Protein AF-A0A973GZZ8-F1 (afdb_monomer_lite)

Sequence (83 aa):
MDKTYYTTRLDKLSARIAALGPRIERAHQAVRRLETEQVPAGATAAARAAQLSAARTMAATLEDRHRQLLIAEAALRAELAAA

Radius of gyration: 18.91 Å; chains: 1; bounding box: 42×17×52 Å

Secondary structure (DSSP, 8-state):
--HHHHHHHHHHHHHHHHHHHHHHHHHHHHHHHHHH----SSHHHHHHHHHHHHHHHHHHHHHHHHHHHHHHHHHHHHHHHT-

pLDDT: mean 90.45, std 7.52, range [60.56, 97.75]

Foldseek 3Di:
DDPVVLVVVLVVLVVVLVVLPVVLVVLVVQLVCLVPDDDDDDPRVVVSVVSNVVSVVSNVVSVVVSVVSVVVSVVSVVVSVVD

Structure (mmCIF, N/CA/C/O backbone):
data_AF-A0A973GZZ8-F1
#
_entry.id   AF-A0A973GZZ8-F1
#
loop_
_atom_site.group_PDB
_atom_site.id
_atom_site.type_symbol
_atom_site.label_atom_id
_atom_site.label_alt_id
_atom_site.label_comp_id
_atom_site.label_asym_id
_atom_site.label_entity_id
_atom_site.label_seq_id
_atom_site.pdbx_PDB_ins_code
_atom_site.Cartn_x
_atom_site.Cartn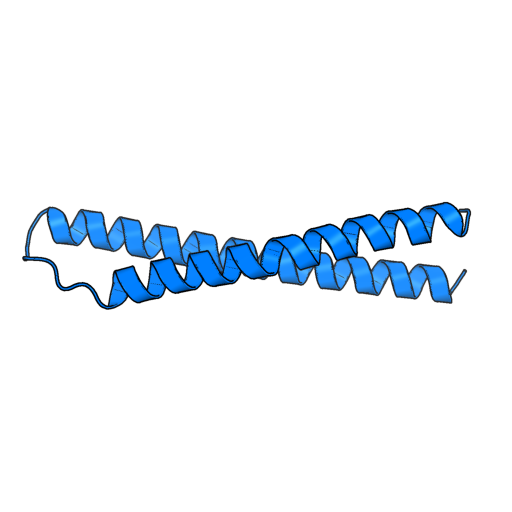_y
_atom_site.Cartn_z
_atom_site.occupancy
_atom_site.B_iso_or_equiv
_atom_site.auth_seq_id
_atom_site.auth_comp_id
_atom_site.auth_asym_id
_atom_site.auth_atom_id
_atom_site.pdbx_PDB_model_num
ATOM 1 N N . MET A 1 1 ? 23.578 -6.087 -20.271 1.00 60.56 1 MET A N 1
ATOM 2 C CA . MET A 1 1 ? 22.344 -6.716 -19.743 1.00 60.56 1 MET A CA 1
ATOM 3 C C . MET A 1 1 ? 21.404 -6.930 -20.912 1.00 60.56 1 MET A C 1
ATOM 5 O O . MET A 1 1 ? 21.327 -6.044 -21.748 1.00 60.56 1 MET A O 1
ATOM 9 N N . ASP A 1 2 ? 20.761 -8.092 -21.011 1.00 80.38 2 ASP A N 1
ATOM 10 C CA . ASP A 1 2 ? 19.879 -8.408 -22.142 1.00 80.38 2 ASP A CA 1
ATOM 11 C C . ASP A 1 2 ? 18.495 -7.751 -21.977 1.00 80.38 2 ASP A C 1
ATOM 13 O O . ASP A 1 2 ? 17.982 -7.634 -20.863 1.00 80.38 2 ASP A O 1
ATOM 17 N N . LYS A 1 3 ? 17.865 -7.347 -23.081 1.00 80.31 3 LYS A N 1
ATOM 18 C CA . LYS A 1 3 ? 16.529 -6.732 -23.131 1.00 80.31 3 LYS A CA 1
ATOM 19 C C . LYS A 1 3 ? 15.478 -7.595 -22.422 1.00 80.31 3 LYS A C 1
ATOM 21 O O . LYS A 1 3 ? 14.614 -7.071 -21.721 1.00 80.31 3 LYS A O 1
ATOM 26 N N . THR A 1 4 ? 15.628 -8.916 -22.514 1.00 86.81 4 THR A N 1
ATOM 27 C CA . THR A 1 4 ? 14.811 -9.935 -21.834 1.00 86.81 4 THR A CA 1
ATOM 28 C C . THR A 1 4 ? 14.836 -9.816 -20.302 1.00 86.81 4 THR A C 1
ATOM 30 O O . THR A 1 4 ? 13.839 -10.083 -19.624 1.00 86.81 4 THR A O 1
ATOM 33 N N . TYR A 1 5 ? 15.968 -9.395 -19.727 1.00 86.25 5 TYR A N 1
ATOM 34 C CA . TYR A 1 5 ? 16.103 -9.186 -18.284 1.00 86.25 5 TYR A CA 1
ATOM 35 C C . TYR A 1 5 ? 15.254 -7.997 -17.814 1.00 86.25 5 TYR A C 1
ATOM 37 O O . TYR A 1 5 ? 14.538 -8.097 -16.813 1.00 86.25 5 TYR A O 1
ATOM 45 N N . TYR A 1 6 ? 15.311 -6.883 -18.549 1.00 84.56 6 TYR A N 1
ATOM 46 C CA . TYR A 1 6 ? 14.563 -5.668 -18.225 1.00 84.56 6 TYR A CA 1
ATOM 47 C C . TYR A 1 6 ? 13.056 -5.875 -18.359 1.00 84.56 6 TYR A C 1
ATOM 49 O O . TYR A 1 6 ? 12.317 -5.509 -17.447 1.00 84.56 6 TYR A O 1
ATOM 57 N N . THR A 1 7 ? 12.599 -6.521 -19.436 1.00 87.25 7 THR A N 1
ATOM 58 C CA . THR A 1 7 ? 11.170 -6.800 -19.654 1.00 87.25 7 THR A CA 1
ATOM 59 C C . THR A 1 7 ? 10.594 -7.690 -18.555 1.00 87.25 7 THR A C 1
ATOM 61 O O . THR A 1 7 ? 9.626 -7.309 -17.906 1.00 87.25 7 THR A O 1
ATOM 64 N N . THR A 1 8 ? 11.263 -8.799 -18.226 1.00 91.69 8 THR A N 1
ATOM 65 C CA . THR A 1 8 ? 10.828 -9.703 -17.144 1.00 91.69 8 THR A CA 1
ATOM 66 C C . THR A 1 8 ? 10.729 -8.984 -15.794 1.00 91.69 8 THR A C 1
ATOM 68 O O . THR A 1 8 ? 9.860 -9.273 -14.965 1.00 91.69 8 THR A O 1
ATOM 71 N N . ARG A 1 9 ? 11.657 -8.061 -15.521 1.00 92.38 9 ARG A N 1
ATOM 72 C CA . ARG A 1 9 ? 11.679 -7.308 -14.266 1.00 92.38 9 ARG A CA 1
ATOM 73 C C . ARG A 1 9 ? 10.600 -6.222 -14.233 1.00 92.38 9 ARG A C 1
ATOM 75 O O . ARG A 1 9 ? 10.011 -6.029 -13.170 1.00 92.38 9 ARG A O 1
ATOM 82 N N . LEU A 1 10 ? 10.308 -5.583 -15.367 1.00 93.31 10 LEU A N 1
ATOM 83 C CA . LEU A 1 10 ? 9.172 -4.670 -15.518 1.00 93.31 10 LEU A CA 1
ATOM 84 C C . LEU A 1 10 ? 7.847 -5.401 -15.291 1.00 93.31 10 LEU A C 1
ATOM 86 O O . LEU A 1 10 ? 7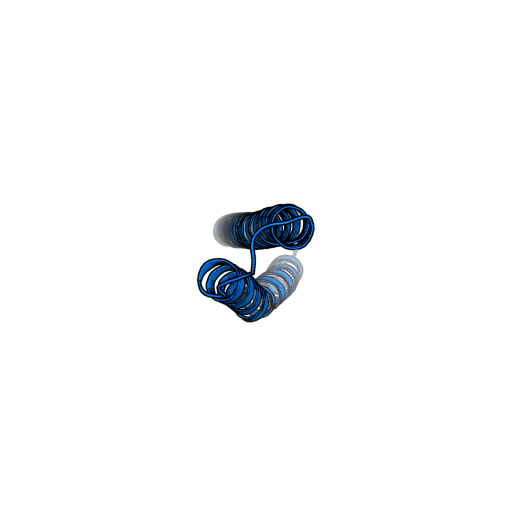.087 -4.969 -14.434 1.00 93.31 10 LEU A O 1
ATOM 90 N N . ASP A 1 11 ? 7.630 -6.561 -15.913 1.00 94.38 11 ASP A N 1
ATOM 91 C CA . ASP A 1 11 ? 6.398 -7.345 -15.734 1.00 94.38 11 ASP A CA 1
ATOM 92 C C . ASP A 1 11 ? 6.156 -7.704 -14.262 1.00 94.38 11 ASP A C 1
ATOM 94 O O . ASP A 1 11 ? 5.054 -7.551 -13.727 1.00 94.38 11 ASP A O 1
ATOM 98 N N . LYS A 1 12 ? 7.216 -8.120 -13.556 1.00 94.12 12 LYS A N 1
ATOM 99 C CA . LYS A 1 12 ? 7.154 -8.401 -12.114 1.00 94.12 12 LYS A CA 1
ATOM 100 C C . LYS A 1 12 ? 6.824 -7.155 -11.292 1.00 94.12 12 LYS A C 1
ATOM 102 O O . LYS A 1 12 ? 6.114 -7.267 -10.290 1.00 94.12 12 LYS A O 1
ATOM 107 N N . LEU A 1 13 ? 7.353 -5.986 -11.655 1.00 93.69 13 LEU A N 1
ATOM 108 C CA . LEU A 1 13 ? 7.047 -4.727 -10.974 1.00 93.69 13 LEU A CA 1
ATOM 109 C C . LEU A 1 13 ? 5.597 -4.310 -11.225 1.00 93.69 13 LEU A C 1
ATOM 111 O O . LEU A 1 13 ? 4.873 -4.075 -10.256 1.00 93.69 13 LEU A O 1
ATOM 115 N N . SER A 1 14 ? 5.144 -4.320 -12.478 1.00 93.75 14 SER A N 1
ATOM 116 C CA . SER A 1 14 ? 3.774 -3.965 -12.850 1.00 93.75 14 SER A CA 1
ATOM 117 C C . SER A 1 14 ? 2.750 -4.896 -12.188 1.00 93.75 14 SER A C 1
ATOM 119 O O . SER A 1 14 ? 1.762 -4.423 -11.626 1.00 93.75 14 SER A O 1
ATOM 121 N N . ALA A 1 15 ? 3.020 -6.206 -12.121 1.00 95.19 15 ALA A N 1
ATOM 122 C CA . ALA A 1 15 ? 2.166 -7.156 -11.402 1.00 95.19 15 ALA A CA 1
ATOM 123 C C . ALA A 1 15 ? 2.061 -6.837 -9.897 1.00 95.19 15 ALA A C 1
ATOM 125 O O . ALA A 1 15 ? 0.981 -6.903 -9.305 1.00 95.19 15 ALA A O 1
ATOM 126 N N . ARG A 1 16 ? 3.174 -6.448 -9.258 1.00 94.62 16 ARG A N 1
ATOM 127 C CA . ARG A 1 16 ? 3.186 -6.058 -7.837 1.00 94.62 16 ARG A CA 1
ATOM 128 C C . ARG A 1 16 ? 2.443 -4.748 -7.588 1.00 94.62 16 ARG A C 1
ATOM 130 O O . ARG A 1 16 ? 1.770 -4.631 -6.566 1.00 94.62 16 ARG A O 1
ATOM 137 N N . ILE A 1 17 ? 2.558 -3.788 -8.502 1.00 94.44 17 ILE A N 1
ATOM 138 C CA . ILE A 1 17 ? 1.836 -2.512 -8.459 1.00 94.44 17 ILE A CA 1
ATOM 139 C C . ILE A 1 17 ? 0.330 -2.767 -8.567 1.00 94.44 17 ILE A C 1
ATOM 141 O O . ILE A 1 17 ? -0.425 -2.308 -7.708 1.00 94.44 17 ILE A O 1
ATOM 145 N N . ALA A 1 18 ? -0.094 -3.579 -9.540 1.00 94.62 18 ALA A N 1
ATOM 146 C CA . ALA A 1 18 ? -1.495 -3.952 -9.732 1.00 94.62 18 ALA A CA 1
ATOM 147 C C . ALA A 1 18 ? -2.082 -4.667 -8.501 1.00 94.62 18 ALA A C 1
ATOM 149 O O . ALA A 1 18 ? -3.203 -4.384 -8.083 1.00 94.62 18 ALA A O 1
ATOM 150 N N . ALA A 1 19 ? -1.301 -5.539 -7.856 1.00 94.50 19 ALA A N 1
ATOM 151 C CA . ALA A 1 19 ? -1.728 -6.244 -6.648 1.00 94.50 19 ALA A CA 1
ATOM 152 C C . ALA A 1 19 ? -1.865 -5.339 -5.404 1.00 94.50 19 ALA A C 1
ATOM 154 O O . ALA A 1 19 ? -2.535 -5.721 -4.439 1.00 94.50 19 ALA A O 1
ATOM 155 N N . LEU A 1 20 ? -1.230 -4.159 -5.384 1.00 93.50 20 LEU A N 1
ATOM 156 C CA . LEU A 1 20 ? -1.310 -3.230 -4.251 1.00 93.50 20 LEU A CA 1
ATOM 157 C C . LEU A 1 20 ? -2.591 -2.397 -4.246 1.00 93.50 20 LEU A C 1
ATOM 159 O O . LEU A 1 20 ? -3.095 -2.128 -3.158 1.00 93.50 20 LEU A O 1
ATOM 163 N N . GLY A 1 21 ? -3.148 -2.048 -5.409 1.00 92.56 21 GLY A N 1
ATOM 164 C CA . GLY A 1 21 ? -4.359 -1.219 -5.505 1.00 92.56 21 GLY A CA 1
ATOM 165 C C . GLY A 1 21 ? -5.511 -1.732 -4.626 1.00 92.56 21 GLY A C 1
ATOM 166 O O . GLY A 1 21 ? -5.915 -1.044 -3.688 1.00 92.56 21 GLY A O 1
ATOM 167 N N . PRO A 1 22 ? -5.960 -2.993 -4.791 1.00 95.81 22 PRO A N 1
ATOM 168 C CA . PRO A 1 22 ? -7.020 -3.568 -3.957 1.00 95.81 22 PRO A CA 1
ATOM 169 C C . PRO A 1 22 ? -6.668 -3.690 -2.464 1.00 95.81 22 PRO A C 1
ATOM 171 O O . PRO A 1 22 ? -7.546 -3.903 -1.626 1.00 95.81 22 PRO A O 1
ATOM 174 N N . ARG A 1 23 ? -5.382 -3.648 -2.096 1.00 95.06 23 ARG A N 1
ATOM 175 C CA . ARG A 1 23 ? -4.942 -3.690 -0.691 1.00 95.06 23 ARG A CA 1
ATOM 176 C C . ARG A 1 23 ? -5.012 -2.306 -0.055 1.00 95.06 23 ARG A C 1
ATOM 178 O O . ARG A 1 23 ? -5.458 -2.213 1.084 1.00 95.06 23 ARG A O 1
ATOM 185 N N . ILE A 1 24 ? -4.618 -1.270 -0.793 1.00 95.00 24 ILE A N 1
ATOM 186 C CA . ILE A 1 24 ? -4.731 0.133 -0.375 1.00 95.00 24 ILE A CA 1
ATOM 187 C C . ILE A 1 24 ? -6.203 0.488 -0.170 1.00 95.00 24 ILE A C 1
ATOM 189 O O . ILE A 1 24 ? -6.571 0.931 0.914 1.00 95.00 24 ILE A O 1
ATOM 193 N N . GLU A 1 25 ? -7.066 0.158 -1.134 1.00 95.56 25 GLU A N 1
ATOM 194 C CA . GLU A 1 25 ? -8.506 0.425 -1.025 1.00 95.56 25 GLU A CA 1
ATOM 195 C C . GLU A 1 25 ? -9.142 -0.236 0.201 1.00 95.56 25 GLU A C 1
ATOM 197 O O . GLU A 1 25 ? -9.908 0.386 0.941 1.00 95.56 25 GLU A O 1
ATOM 202 N N . ARG A 1 26 ? -8.784 -1.497 0.477 1.00 95.12 26 ARG A N 1
ATOM 203 C CA . ARG A 1 26 ? -9.254 -2.194 1.682 1.00 95.12 26 ARG A CA 1
ATOM 204 C C . ARG A 1 26 ? -8.739 -1.545 2.964 1.00 95.12 26 ARG A C 1
ATOM 206 O O . ARG A 1 26 ? -9.494 -1.462 3.931 1.00 95.12 26 ARG A O 1
ATOM 213 N N . ALA A 1 27 ? -7.491 -1.077 2.984 1.00 94.06 27 ALA A N 1
ATOM 214 C CA . ALA A 1 27 ? -6.937 -0.369 4.135 1.00 94.06 27 ALA A CA 1
ATOM 215 C C . ALA A 1 27 ? -7.674 0.958 4.379 1.00 94.06 27 ALA A C 1
ATOM 217 O O . ALA A 1 27 ? -8.072 1.233 5.508 1.00 94.06 27 ALA A O 1
ATOM 218 N N . HIS A 1 28 ? -7.958 1.731 3.329 1.00 95.88 28 HIS A N 1
ATOM 219 C CA . HIS A 1 28 ? -8.770 2.947 3.436 1.00 95.88 28 HIS A CA 1
ATOM 220 C C . HIS A 1 28 ? -10.197 2.667 3.880 1.00 95.88 28 HIS A C 1
ATOM 222 O O . HIS A 1 28 ? -10.735 3.389 4.714 1.00 95.88 28 HIS A O 1
ATOM 228 N N . GLN A 1 29 ? -10.821 1.610 3.362 1.00 95.06 29 GLN A N 1
ATOM 229 C CA . GLN A 1 29 ? -12.154 1.220 3.801 1.00 95.06 29 GLN A CA 1
ATOM 230 C C . GLN A 1 29 ? -12.163 0.851 5.288 1.00 95.06 29 GLN A C 1
ATOM 232 O O . GLN A 1 29 ? -13.098 1.225 5.994 1.00 95.06 29 GLN A O 1
ATOM 237 N N . ALA A 1 30 ? -11.130 0.159 5.775 1.00 93.62 30 ALA A N 1
ATOM 238 C CA . ALA A 1 30 ? -10.981 -0.143 7.193 1.00 93.62 30 ALA A CA 1
ATOM 239 C C . ALA A 1 30 ? -10.831 1.134 8.031 1.00 93.62 30 ALA A C 1
ATOM 241 O O . ALA A 1 30 ? -11.522 1.259 9.036 1.00 93.62 30 ALA A O 1
ATOM 242 N N . VAL A 1 31 ? -10.013 2.100 7.593 1.00 94.62 31 VAL A N 1
ATOM 243 C CA . VAL A 1 31 ? -9.876 3.410 8.256 1.00 94.62 31 VAL A CA 1
ATOM 244 C C . VAL A 1 31 ? -11.216 4.143 8.310 1.00 94.62 31 VAL A C 1
ATOM 246 O O . VAL A 1 31 ? -11.647 4.514 9.396 1.00 94.62 31 VAL A O 1
ATOM 249 N N . ARG A 1 32 ? -11.923 4.266 7.179 1.00 94.75 32 ARG A N 1
ATOM 250 C CA . ARG A 1 32 ? -13.228 4.946 7.114 1.00 94.75 32 ARG A CA 1
ATOM 251 C C . ARG A 1 32 ? -14.253 4.306 8.042 1.00 94.75 32 ARG A C 1
ATOM 253 O O . ARG A 1 32 ? -14.897 5.006 8.812 1.00 94.75 32 ARG A O 1
ATOM 260 N N . ARG A 1 33 ? -14.368 2.972 8.018 1.00 92.25 33 ARG A N 1
ATOM 261 C CA . ARG A 1 33 ? -15.228 2.239 8.964 1.00 92.25 33 ARG A CA 1
ATOM 262 C C . ARG A 1 33 ? -14.830 2.560 10.400 1.00 92.25 33 ARG A C 1
ATOM 264 O O . ARG A 1 33 ? -15.701 2.827 11.224 1.00 92.25 33 ARG A O 1
ATOM 271 N N . LEU A 1 34 ? -13.521 2.581 10.666 1.00 90.69 34 LEU A N 1
ATOM 272 C CA . LEU A 1 34 ? -12.984 2.836 11.992 1.00 90.69 34 LEU A CA 1
ATOM 273 C C . LEU A 1 34 ? -13.313 4.229 12.539 1.00 90.69 34 LEU A C 1
ATOM 275 O O . LEU A 1 34 ? -13.558 4.359 13.739 1.00 90.69 34 LEU A O 1
ATOM 279 N N . GLU A 1 35 ? -13.364 5.220 11.654 1.00 90.56 35 GLU A N 1
ATOM 280 C CA . GLU A 1 35 ? -13.701 6.616 11.942 1.00 90.56 35 GLU A CA 1
ATOM 281 C C . GLU A 1 35 ? -15.206 6.853 12.116 1.00 90.56 35 GLU A C 1
ATOM 283 O O . GLU A 1 35 ? -15.597 7.695 12.918 1.00 90.56 35 GLU A O 1
ATOM 288 N N . THR A 1 36 ? -16.052 6.123 11.382 1.00 88.50 36 THR A N 1
ATOM 289 C CA . THR A 1 36 ? -17.513 6.338 11.391 1.00 88.50 36 THR A CA 1
ATOM 290 C C . THR A 1 36 ? -18.263 5.588 12.491 1.00 88.50 36 THR A C 1
ATOM 292 O O . THR A 1 36 ? -19.395 5.941 12.813 1.00 88.50 36 THR A O 1
ATOM 295 N N . GLU A 1 37 ? -17.680 4.525 13.044 1.00 84.69 37 GLU A N 1
ATOM 296 C CA . GLU A 1 37 ? -18.349 3.693 14.049 1.00 84.69 37 GLU A CA 1
ATOM 297 C C . GLU A 1 37 ? -18.359 4.409 15.410 1.00 84.69 37 GLU A C 1
ATOM 299 O O . GLU A 1 37 ? -17.303 4.688 15.982 1.00 84.69 37 GLU A O 1
ATOM 304 N N . GLN A 1 38 ? -19.549 4.701 15.942 1.00 75.19 38 GLN A N 1
ATOM 305 C CA . GLN A 1 38 ? -19.690 5.219 17.304 1.00 75.19 38 GLN A CA 1
ATOM 306 C C . GLN A 1 38 ? -19.482 4.089 18.314 1.00 75.19 38 GLN A C 1
ATOM 308 O O . GLN A 1 38 ? -20.075 3.019 18.190 1.00 75.19 38 GLN A O 1
ATOM 313 N N . VAL A 1 39 ? -18.658 4.335 19.334 1.00 75.12 39 VAL A N 1
ATOM 314 C CA . VAL A 1 39 ? -18.343 3.349 20.375 1.00 75.12 39 VAL A CA 1
ATOM 315 C C . VAL A 1 39 ? -18.601 3.968 21.751 1.00 75.12 39 VAL A C 1
ATOM 317 O O . VAL A 1 39 ? -18.204 5.116 21.965 1.00 75.12 39 VAL A O 1
ATOM 320 N N . PRO A 1 40 ? -19.235 3.248 22.697 1.00 74.38 40 PRO A N 1
ATOM 321 C CA . PRO A 1 40 ? -19.421 3.732 24.064 1.00 74.38 40 PRO A CA 1
ATOM 322 C C . PRO A 1 40 ? -18.091 4.102 24.736 1.00 74.38 40 PRO A C 1
ATOM 324 O O . PRO A 1 40 ? -17.072 3.431 24.527 1.00 74.38 40 PRO A O 1
ATOM 327 N N . ALA A 1 41 ? -18.109 5.157 25.556 1.00 73.44 41 ALA A N 1
ATOM 328 C CA . ALA A 1 41 ? -16.936 5.642 26.281 1.00 73.44 41 ALA A CA 1
ATOM 329 C C . ALA A 1 41 ? -16.427 4.601 27.299 1.00 73.44 41 ALA A C 1
ATOM 331 O O . ALA A 1 41 ? -17.216 4.012 28.037 1.00 73.44 41 ALA A O 1
ATOM 332 N N . GLY A 1 42 ? -15.107 4.379 27.345 1.00 74.56 42 GLY A N 1
ATOM 333 C CA . GLY A 1 42 ? -14.462 3.416 28.248 1.00 74.56 42 GLY A CA 1
ATOM 334 C C . GLY A 1 42 ? -13.227 2.742 27.636 1.00 74.56 42 GLY A C 1
ATOM 335 O O . GLY A 1 42 ? -12.651 3.245 26.672 1.00 74.56 42 GLY A O 1
ATOM 336 N N . ALA A 1 43 ? -12.825 1.577 28.160 1.00 67.06 43 ALA A N 1
ATOM 337 C CA . ALA A 1 43 ? -11.688 0.788 27.650 1.00 67.06 43 ALA A CA 1
ATOM 338 C C . ALA A 1 43 ? -11.811 0.432 26.148 1.00 67.06 43 ALA A C 1
ATOM 340 O O . ALA A 1 43 ? -10.812 0.292 25.440 1.00 67.06 43 ALA A O 1
ATOM 341 N N . THR A 1 44 ? -13.044 0.371 25.644 1.00 79.25 44 THR A N 1
ATOM 342 C CA . THR A 1 44 ? -13.408 0.220 24.229 1.00 79.25 44 THR A CA 1
ATOM 343 C C . THR A 1 44 ? -12.935 1.384 23.357 1.00 79.25 44 THR A C 1
ATOM 345 O O . THR A 1 44 ? -12.498 1.158 22.230 1.00 79.25 44 THR A O 1
ATOM 348 N N . ALA A 1 45 ? -12.943 2.617 23.873 1.00 81.50 45 ALA A N 1
ATOM 349 C CA . ALA A 1 45 ? -12.495 3.798 23.136 1.00 81.50 45 ALA A CA 1
ATOM 350 C C . ALA A 1 45 ? -10.969 3.812 22.939 1.00 81.50 45 ALA A C 1
ATOM 352 O O . ALA A 1 45 ? -10.487 4.129 21.852 1.00 81.50 45 ALA A O 1
ATOM 353 N N . ALA A 1 46 ? -10.199 3.404 23.955 1.00 85.06 46 ALA A N 1
ATOM 354 C CA . ALA A 1 46 ? -8.739 3.320 23.863 1.00 85.06 46 ALA A CA 1
ATOM 355 C C . ALA A 1 46 ? -8.288 2.208 22.900 1.00 85.06 46 ALA A C 1
ATOM 357 O O . ALA A 1 46 ? -7.460 2.446 22.017 1.00 85.06 46 ALA A O 1
ATOM 358 N N . ALA A 1 47 ? -8.884 1.014 23.012 1.00 87.25 47 ALA A N 1
ATOM 359 C CA . ALA A 1 47 ? -8.634 -0.084 22.078 1.00 87.25 47 ALA A CA 1
ATOM 360 C C . ALA A 1 47 ? -8.975 0.319 20.635 1.00 87.25 47 ALA A C 1
ATOM 362 O O . ALA A 1 47 ? -8.238 0.004 19.698 1.00 87.25 47 ALA A O 1
ATOM 363 N N . ARG A 1 48 ? -10.053 1.088 20.454 1.00 86.75 48 ARG A N 1
ATOM 364 C CA . ARG A 1 48 ? -10.437 1.614 19.150 1.00 86.75 48 ARG A CA 1
ATOM 365 C C . ARG A 1 48 ? -9.445 2.633 18.599 1.00 86.75 48 ARG A C 1
ATOM 367 O O . ARG A 1 48 ? -9.069 2.537 17.433 1.00 86.75 48 ARG A O 1
ATOM 374 N N . ALA A 1 49 ? -8.995 3.581 19.413 1.00 88.88 49 ALA A N 1
ATOM 375 C CA . ALA A 1 49 ? -7.990 4.554 18.993 1.00 88.88 49 ALA A CA 1
ATOM 376 C C . ALA A 1 49 ? -6.703 3.857 18.513 1.00 88.88 49 ALA A C 1
ATOM 378 O O . ALA A 1 49 ? -6.149 4.228 17.476 1.00 88.88 49 ALA A O 1
ATOM 379 N N . ALA A 1 50 ? -6.278 2.791 19.202 1.00 91.81 50 ALA A N 1
ATOM 380 C CA . ALA A 1 50 ? -5.147 1.969 18.778 1.00 91.81 50 ALA A CA 1
ATOM 381 C C . ALA A 1 50 ? -5.407 1.259 17.436 1.00 91.81 50 ALA A C 1
ATOM 383 O O . ALA A 1 50 ? -4.552 1.293 16.552 1.00 91.81 50 ALA A O 1
ATOM 384 N N . GLN A 1 51 ? -6.597 0.677 17.242 1.00 91.69 51 GLN A N 1
ATOM 385 C CA . GLN A 1 51 ? -6.987 0.059 15.967 1.00 91.69 51 GLN A CA 1
ATOM 386 C C . GLN A 1 51 ? -7.004 1.065 14.810 1.00 91.69 51 GLN A C 1
ATOM 388 O O . GLN A 1 51 ? -6.496 0.763 13.731 1.00 91.69 51 GLN A O 1
ATOM 393 N N . LEU A 1 52 ? -7.549 2.265 15.025 1.00 93.94 52 LEU A N 1
ATOM 394 C CA . LEU A 1 52 ? -7.558 3.335 14.027 1.00 93.94 52 LEU A CA 1
ATOM 395 C C . LEU A 1 52 ? -6.138 3.789 13.678 1.00 93.94 52 LEU A C 1
ATOM 397 O O . LEU A 1 52 ? -5.807 3.915 12.500 1.00 93.94 52 LEU A O 1
ATOM 401 N N . SER A 1 53 ? -5.283 3.973 14.684 1.00 94.62 53 SER A N 1
ATOM 402 C CA . SER A 1 53 ? -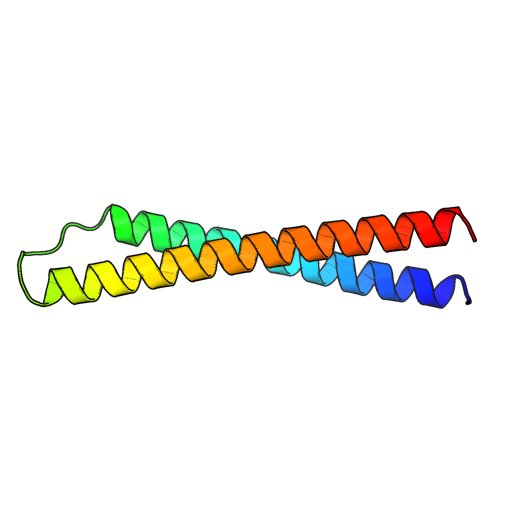3.871 4.307 14.481 1.00 94.62 53 SER A CA 1
ATOM 403 C C . SER A 1 53 ? -3.140 3.235 13.662 1.00 94.62 53 SER A C 1
ATOM 405 O O . SER A 1 53 ? -2.464 3.546 12.676 1.00 94.62 53 SER A O 1
ATOM 407 N N . ALA A 1 54 ? -3.340 1.958 13.997 1.00 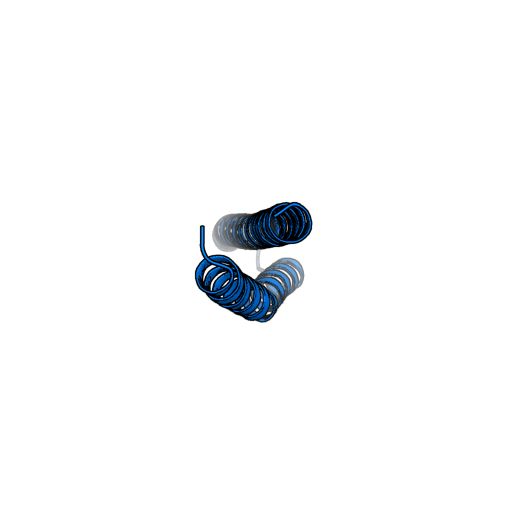95.12 54 ALA A N 1
ATOM 408 C CA . ALA A 1 54 ? -2.761 0.839 13.260 1.00 95.12 54 ALA A CA 1
ATOM 409 C C . ALA A 1 54 ? -3.276 0.774 11.811 1.00 95.12 54 ALA A C 1
ATOM 411 O O . ALA A 1 54 ? -2.484 0.608 10.883 1.00 95.12 54 ALA A O 1
ATOM 412 N N . ALA A 1 55 ? -4.581 0.966 11.594 1.00 94.69 55 ALA A N 1
ATOM 413 C CA . ALA A 1 55 ? -5.177 0.968 10.260 1.00 94.69 55 ALA A CA 1
ATOM 414 C C . ALA A 1 55 ? -4.634 2.112 9.387 1.00 94.69 55 ALA A C 1
ATOM 416 O O . ALA A 1 55 ? -4.274 1.881 8.231 1.00 94.69 55 ALA A O 1
ATOM 417 N N . ARG A 1 56 ? -4.498 3.323 9.948 1.00 96.38 56 ARG A N 1
ATOM 418 C CA . ARG A 1 56 ? -3.884 4.478 9.268 1.00 96.38 56 ARG A CA 1
ATOM 419 C C . ARG A 1 56 ? -2.419 4.220 8.923 1.00 96.38 56 ARG A C 1
ATOM 421 O O . ARG A 1 56 ? -2.003 4.467 7.795 1.0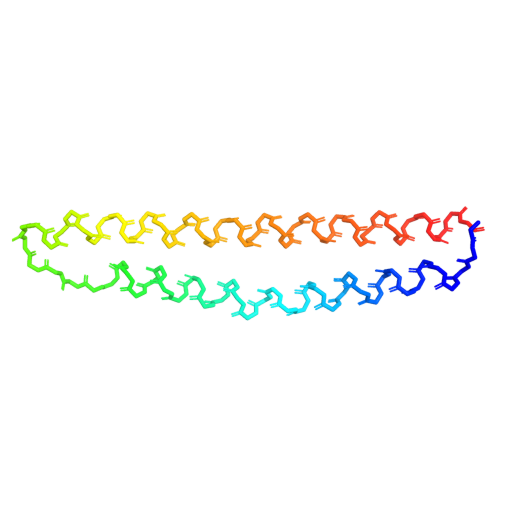0 96.38 56 ARG A O 1
ATOM 428 N N . THR A 1 57 ? -1.659 3.654 9.859 1.00 97.50 57 THR A N 1
ATOM 429 C CA . THR A 1 57 ? -0.251 3.285 9.639 1.00 97.50 57 THR A CA 1
ATOM 430 C C . THR A 1 57 ? -0.112 2.259 8.515 1.00 97.50 57 THR A C 1
ATOM 432 O O . THR A 1 57 ? 0.755 2.386 7.647 1.00 97.50 57 THR A O 1
ATOM 435 N N . MET A 1 58 ? -0.991 1.255 8.482 1.00 95.69 58 MET A N 1
ATOM 436 C CA . MET A 1 58 ? -1.002 0.245 7.426 1.00 95.69 58 MET A CA 1
ATOM 437 C C . MET A 1 58 ? -1.353 0.847 6.060 1.00 95.69 58 MET A C 1
ATOM 439 O O . MET A 1 58 ? -0.690 0.521 5.077 1.00 95.69 58 MET A O 1
ATOM 443 N N . ALA A 1 59 ? -2.345 1.742 5.994 1.00 96.50 59 ALA A N 1
ATOM 444 C CA . ALA A 1 59 ? -2.686 2.456 4.765 1.00 96.50 59 ALA A CA 1
ATOM 445 C C . ALA A 1 59 ? -1.490 3.264 4.236 1.00 96.50 59 ALA A C 1
ATOM 447 O O . ALA A 1 59 ? -1.067 3.048 3.101 1.00 96.50 59 ALA A O 1
ATOM 448 N N . ALA A 1 60 ? -0.870 4.086 5.089 1.00 97.25 60 ALA A N 1
ATOM 449 C CA . ALA A 1 60 ? 0.298 4.889 4.726 1.00 97.25 60 ALA A CA 1
ATOM 450 C C . ALA A 1 60 ? 1.486 4.026 4.260 1.00 97.25 60 ALA A C 1
ATOM 452 O O . ALA A 1 60 ? 2.160 4.351 3.286 1.00 97.25 60 ALA A O 1
ATOM 453 N N . THR A 1 61 ? 1.718 2.882 4.911 1.00 97.19 61 THR A N 1
ATOM 454 C CA . THR A 1 61 ? 2.787 1.946 4.525 1.00 97.19 61 THR A CA 1
ATOM 455 C C . THR A 1 61 ? 2.536 1.338 3.142 1.00 97.19 61 THR A C 1
ATOM 457 O O . THR A 1 61 ? 3.465 1.185 2.346 1.00 97.19 61 THR A O 1
ATOM 460 N N . LEU A 1 62 ? 1.288 0.973 2.834 1.00 96.50 62 LEU A N 1
ATOM 461 C CA . LEU A 1 62 ? 0.927 0.420 1.527 1.00 96.50 62 LEU A CA 1
ATOM 462 C C . LEU A 1 62 ? 1.039 1.470 0.416 1.00 96.50 62 LEU A C 1
ATOM 464 O O . LEU A 1 62 ? 1.528 1.146 -0.667 1.00 96.50 62 LEU A O 1
ATOM 468 N N . GLU A 1 63 ? 0.638 2.711 0.686 1.00 96.81 63 GLU A N 1
ATOM 469 C CA . GLU A 1 63 ? 0.792 3.839 -0.237 1.00 96.81 63 GLU A CA 1
ATOM 470 C C . GLU A 1 63 ? 2.259 4.151 -0.522 1.00 96.81 63 GLU A C 1
ATOM 472 O O . GLU A 1 63 ? 2.648 4.279 -1.684 1.00 96.81 63 GLU A O 1
ATOM 477 N N . ASP A 1 64 ? 3.095 4.227 0.517 1.00 97.75 64 ASP A N 1
ATOM 478 C CA . ASP A 1 64 ? 4.519 4.489 0.331 1.00 97.75 64 ASP A CA 1
ATOM 479 C C . ASP A 1 64 ? 5.184 3.355 -0.452 1.00 97.75 64 ASP A C 1
ATOM 481 O O . ASP A 1 64 ? 5.926 3.590 -1.408 1.00 97.75 64 ASP A O 1
ATOM 485 N N . ARG A 1 65 ? 4.823 2.103 -0.150 1.00 96.50 65 ARG A N 1
ATOM 486 C CA . ARG A 1 65 ? 5.296 0.951 -0.920 1.00 96.50 65 ARG A CA 1
ATOM 487 C C . ARG A 1 65 ? 4.875 1.025 -2.385 1.00 96.50 65 ARG A C 1
ATOM 489 O O . ARG A 1 65 ? 5.668 0.675 -3.256 1.00 96.50 65 ARG A O 1
ATOM 496 N N . HIS A 1 66 ? 3.650 1.459 -2.665 1.00 96.62 66 HIS A N 1
ATOM 497 C CA . HIS A 1 66 ? 3.164 1.642 -4.029 1.00 96.62 66 HIS A CA 1
ATOM 498 C C . HIS A 1 66 ? 3.950 2.736 -4.760 1.00 96.62 66 HIS A C 1
ATOM 500 O O . HIS A 1 66 ? 4.439 2.497 -5.863 1.00 96.62 66 HIS A O 1
ATOM 506 N N . ARG A 1 67 ? 4.181 3.880 -4.107 1.00 96.81 67 ARG A N 1
ATOM 507 C CA . ARG A 1 67 ? 5.012 4.973 -4.632 1.00 96.81 67 ARG A CA 1
ATOM 508 C C . ARG A 1 67 ? 6.432 4.509 -4.956 1.00 96.81 67 ARG A C 1
ATOM 510 O O . ARG A 1 67 ? 6.923 4.768 -6.051 1.00 96.81 67 ARG A O 1
ATOM 517 N N . GLN A 1 68 ? 7.075 3.780 -4.044 1.00 96.81 68 GLN A N 1
ATOM 518 C CA . GLN A 1 68 ? 8.418 3.230 -4.258 1.00 96.81 68 GLN A CA 1
ATOM 519 C C . GLN A 1 68 ? 8.478 2.305 -5.481 1.00 96.81 68 GLN A C 1
ATOM 521 O O . GLN A 1 68 ? 9.451 2.335 -6.231 1.00 96.81 68 GLN A O 1
ATOM 526 N N . LEU A 1 69 ? 7.450 1.476 -5.696 1.00 95.81 69 LEU A N 1
ATOM 527 C CA . LEU A 1 69 ? 7.407 0.582 -6.853 1.00 95.81 69 LEU A CA 1
ATOM 528 C C . LEU A 1 69 ? 7.202 1.340 -8.166 1.00 95.81 69 LEU A C 1
ATOM 530 O O . LEU A 1 69 ? 7.850 0.983 -9.145 1.00 95.81 69 LEU A O 1
ATOM 534 N N . LEU A 1 70 ? 6.375 2.390 -8.182 1.00 95.62 70 LEU A N 1
ATOM 535 C CA . LEU A 1 70 ? 6.219 3.261 -9.353 1.00 95.62 70 LEU A CA 1
ATOM 536 C C . LEU A 1 70 ? 7.538 3.955 -9.717 1.00 95.62 70 LEU A C 1
ATOM 538 O O . LEU A 1 70 ? 7.911 3.994 -10.886 1.00 95.62 70 LEU A O 1
ATOM 542 N N . ILE A 1 71 ? 8.281 4.444 -8.718 1.00 96.56 71 ILE A N 1
ATOM 543 C CA . ILE A 1 71 ? 9.613 5.034 -8.925 1.00 96.56 71 ILE A CA 1
ATOM 544 C C . ILE A 1 71 ? 10.578 3.989 -9.499 1.00 96.56 71 ILE A C 1
ATOM 546 O O . ILE A 1 71 ? 11.289 4.272 -10.460 1.00 96.56 71 ILE A O 1
ATOM 550 N N . ALA A 1 72 ? 10.588 2.772 -8.947 1.00 94.00 72 ALA A N 1
ATOM 551 C CA . ALA A 1 72 ? 11.448 1.695 -9.431 1.00 94.00 72 ALA A CA 1
ATOM 552 C C . ALA A 1 72 ? 11.098 1.255 -10.864 1.00 94.00 72 ALA A C 1
ATOM 554 O O . ALA A 1 72 ? 11.998 0.979 -11.653 1.00 94.00 72 ALA A O 1
ATOM 555 N N . GLU A 1 73 ? 9.810 1.196 -11.211 1.00 94.81 73 GLU A N 1
ATOM 556 C CA . GLU A 1 73 ? 9.358 0.915 -12.575 1.00 94.81 73 GLU A CA 1
ATOM 557 C C . GLU A 1 73 ? 9.803 2.022 -13.538 1.00 94.81 73 GLU A C 1
ATOM 559 O O . GLU A 1 73 ? 10.362 1.722 -14.592 1.00 94.81 73 GLU A O 1
ATOM 564 N N . ALA A 1 74 ? 9.614 3.291 -13.166 1.00 93.69 74 ALA A N 1
ATOM 565 C CA . ALA A 1 74 ? 10.026 4.432 -13.978 1.00 93.69 74 ALA A CA 1
ATOM 566 C C . ALA A 1 74 ? 11.545 4.461 -14.207 1.00 93.69 74 ALA A C 1
ATOM 568 O O . ALA A 1 74 ? 11.986 4.622 -15.345 1.00 93.69 74 ALA A O 1
ATOM 569 N N . ALA A 1 75 ? 12.340 4.236 -13.156 1.00 93.94 75 ALA A N 1
ATOM 570 C CA . ALA A 1 75 ? 13.795 4.151 -13.254 1.00 93.94 75 ALA A CA 1
ATOM 571 C C . ALA A 1 75 ? 14.229 3.021 -14.199 1.00 93.94 75 ALA A C 1
ATOM 573 O O . ALA A 1 75 ? 15.042 3.236 -15.094 1.00 93.94 75 ALA A O 1
ATOM 574 N N . LEU A 1 76 ? 13.615 1.841 -14.074 1.00 92.38 76 LEU A N 1
ATOM 575 C CA . LEU A 1 76 ? 13.939 0.695 -14.921 1.00 92.38 76 LEU A CA 1
ATOM 576 C C . LEU A 1 76 ? 13.555 0.921 -16.395 1.00 92.38 76 LEU A C 1
ATOM 578 O O . LEU A 1 76 ? 14.266 0.471 -17.291 1.00 92.38 76 LEU A O 1
ATOM 582 N N . ARG A 1 77 ? 12.451 1.633 -16.664 1.00 92.06 77 ARG A N 1
ATOM 583 C CA . ARG A 1 77 ? 12.076 2.042 -18.029 1.00 92.06 77 ARG A CA 1
ATOM 584 C C . ARG A 1 77 ? 13.063 3.051 -18.615 1.00 92.06 77 ARG A C 1
ATOM 586 O O . ARG A 1 77 ? 13.371 2.957 -19.798 1.00 92.06 77 ARG A O 1
ATOM 593 N N . ALA A 1 78 ? 13.556 3.989 -17.807 1.00 92.00 78 ALA A N 1
ATOM 594 C CA . ALA A 1 78 ? 14.564 4.953 -18.238 1.00 92.00 78 ALA A CA 1
ATOM 595 C C . ALA A 1 78 ? 15.898 4.266 -18.568 1.00 92.00 78 ALA A C 1
ATOM 597 O O . ALA A 1 78 ? 16.474 4.538 -19.617 1.00 92.00 78 ALA A O 1
ATOM 598 N N . GLU A 1 79 ? 16.342 3.323 -17.730 1.00 89.31 79 GLU A N 1
ATOM 599 C CA . GLU A 1 79 ? 17.525 2.498 -18.010 1.00 89.31 79 GLU A CA 1
ATOM 600 C C . GLU A 1 79 ? 17.376 1.706 -19.314 1.00 89.31 79 GLU A C 1
ATOM 602 O O . GLU A 1 79 ? 18.303 1.675 -20.115 1.00 89.31 79 GLU A O 1
ATOM 607 N N . LEU A 1 80 ? 16.204 1.106 -19.560 1.00 88.00 80 LEU A N 1
ATOM 608 C CA . LEU A 1 80 ? 15.931 0.372 -20.799 1.00 88.00 80 LEU A CA 1
ATOM 609 C C . LEU A 1 80 ? 15.913 1.279 -22.039 1.00 88.00 80 LEU A C 1
ATOM 611 O O . LEU A 1 80 ? 16.297 0.835 -23.112 1.00 88.00 80 LEU A O 1
ATOM 615 N N . ALA A 1 81 ? 15.441 2.521 -21.917 1.00 88.69 81 ALA A N 1
ATOM 616 C CA . ALA A 1 81 ? 15.418 3.475 -23.026 1.00 88.69 81 ALA A CA 1
ATOM 617 C C . ALA A 1 81 ? 16.812 4.031 -23.369 1.00 88.69 81 ALA A C 1
ATOM 619 O O . ALA A 1 81 ? 17.021 4.498 -24.486 1.00 88.69 81 ALA A O 1
ATOM 620 N N . ALA A 1 82 ? 17.739 4.005 -22.409 1.00 86.19 82 ALA A N 1
ATOM 621 C CA . ALA A 1 82 ? 19.120 4.450 -22.574 1.00 86.19 82 ALA A CA 1
ATOM 622 C C . ALA A 1 82 ? 20.091 3.325 -22.992 1.00 86.19 82 ALA A C 1
ATOM 624 O O . ALA A 1 82 ?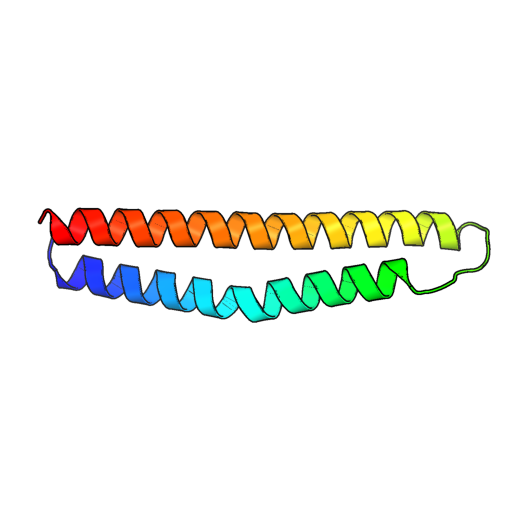 21.268 3.612 -23.219 1.00 86.19 82 ALA A O 1
ATOM 625 N N . ALA A 1 83 ? 19.618 2.074 -23.056 1.00 75.38 83 ALA A N 1
ATOM 626 C CA . ALA A 1 83 ? 20.381 0.873 -23.406 1.00 75.38 83 ALA A CA 1
ATOM 627 C C . ALA A 1 83 ? 20.176 0.464 -24.871 1.00 75.38 83 ALA A C 1
ATOM 629 O O . ALA A 1 83 ? 21.171 0.006 -25.477 1.00 75.38 83 ALA A O 1
#